Protein AF-A0A660E2Y8-F1 (afdb_monomer)

Solvent-accessible surface area (backbone atoms only — not comparable to full-atom values): 9525 Å² total; per-residue (Å²): 144,78,80,67,66,63,58,57,56,55,53,49,51,50,60,68,62,65,69,79,74,82,74,78,77,76,70,69,47,78,44,80,70,83,58,65,68,55,60,48,51,75,47,64,45,77,59,34,38,35,36,43,44,82,60,38,36,32,44,40,80,50,100,90,48,63,41,33,40,33,37,34,39,38,41,39,32,53,43,89,93,57,78,62,77,45,77,45,48,61,35,81,26,43,40,34,35,33,75,95,43,78,45,60,36,53,89,54,81,63,47,78,33,27,72,95,40,39,61,51,72,53,69,47,47,27,72,45,68,74,48,93,96,54,50,74,65,43,60,60,44,32,27,42,37,67,58,61,63,81,44,95,83,60,87,78,81,79,81,131

Radius of gyration: 24.81 Å; Cα contacts (8 Å, |Δi|>4): 275; chains: 1; bounding box: 43×51×90 Å

Organism: NCBI:txid1296538

pLDDT: mean 71.09, std 16.58, range [28.44, 89.88]

Foldseek 3Di:
DPPPPVVVVVVVCCVVVVPPPPPPVPDWDKDQFPQEDEPQAWDDQDQKIKHKDRKIWTWDADPVGIKIKIKIKMKMFGHPPDADWDWDFQQVFKWKDFQHDIWTWDGDGTDIAGPVRGMDIDMTITIQDADPPGDPVSSSNMYMYTHHDPHPPDPPPDDD

Nearest PDB structures (foldseek):
  8wv0-assembly1_B  TM=2.734E-01  e=8.773E+00  Burkholderia pseudomallei

Secondary structure (DSSP, 8-state):
--SSHHHHHHHHHHHHHHGGGS----PPEEE----B-S--SEEEETTEEEEEPPPEEEEEEETTEEEEEEEEEEEEEEPTT----EEE-GGGTEEEEETTEEEEPPP-PPEEE-SSS-EEEEEEEEEEEPPTT--HHHHHSEEEEE-PPPPTT-------

Sequence (160 aa):
MKKWLGLILIISVLIFGGVRLYTAKSRPVKITTNKVSGHYGQATSGLIQVILSKPQVEKTPLKTGTIYNMKIAYKARLAKNEHAKQSINLSKAIRVQTADKIQLADEMHPTMLSDKHRSATGVVTIPLTIQSGYTEADVLDFKVSLVTRPSRNVKTIVNY

Mean predicted aligned error: 13.94 Å

Structure (mmCIF, N/CA/C/O backbone):
data_AF-A0A660E2Y8-F1
#
_entry.id   AF-A0A660E2Y8-F1
#
loop_
_atom_site.group_PDB
_atom_site.id
_atom_site.type_symbol
_atom_site.label_atom_id
_atom_site.label_alt_id
_atom_site.label_comp_id
_atom_site.label_asym_id
_atom_site.label_entity_id
_atom_site.label_seq_id
_atom_site.pdbx_PDB_ins_code
_atom_site.Cartn_x
_atom_site.Cartn_y
_atom_site.Cartn_z
_atom_site.occupancy
_atom_site.B_iso_or_equiv
_atom_site.auth_seq_id
_atom_site.auth_comp_id
_atom_site.auth_asym_id
_atom_site.auth_atom_id
_atom_site.pdbx_PDB_model_num
ATOM 1 N N . MET A 1 1 ? -9.291 32.765 63.777 1.00 49.41 1 MET A N 1
ATOM 2 C CA . MET A 1 1 ? -9.170 32.629 62.306 1.00 49.41 1 MET A CA 1
ATOM 3 C C . MET A 1 1 ? -8.077 31.610 61.929 1.00 49.41 1 MET A C 1
ATOM 5 O O . MET A 1 1 ? -7.0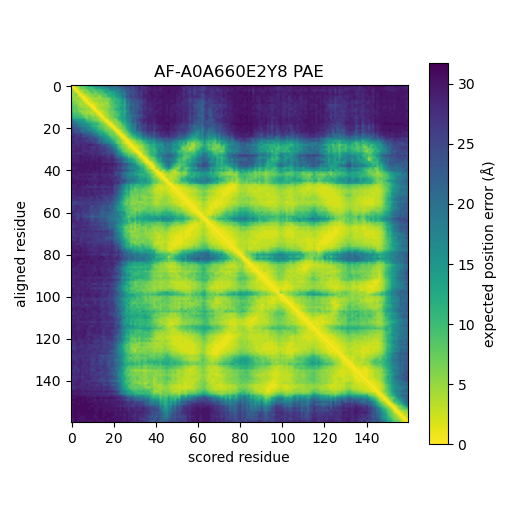36 31.995 61.428 1.00 49.41 1 MET A O 1
ATOM 9 N N . LYS A 1 2 ? -8.263 30.307 62.213 1.00 53.22 2 LYS A N 1
ATOM 10 C CA . LYS A 1 2 ? -7.249 29.249 61.944 1.00 53.22 2 LYS A CA 1
ATOM 11 C C . LYS A 1 2 ? -7.803 27.986 61.256 1.00 53.22 2 LYS A C 1
ATOM 13 O O . LYS A 1 2 ? -7.043 27.083 60.947 1.00 53.22 2 LYS A O 1
ATOM 18 N N . LYS A 1 3 ? -9.116 27.919 60.989 1.00 54.84 3 LYS A N 1
ATOM 19 C CA . LYS A 1 3 ? -9.786 26.715 60.454 1.00 54.84 3 LYS A CA 1
ATOM 20 C C . LYS A 1 3 ? -9.829 26.630 58.917 1.00 54.84 3 LYS A C 1
ATOM 22 O O . LYS A 1 3 ? -10.203 25.597 58.388 1.00 54.84 3 LYS A O 1
ATOM 27 N N . TRP A 1 4 ? -9.422 27.685 58.207 1.00 54.28 4 TRP A N 1
ATOM 28 C CA . TRP A 1 4 ? -9.544 27.773 56.743 1.00 54.28 4 TRP A CA 1
ATOM 29 C C . TRP A 1 4 ? -8.277 27.377 55.972 1.00 54.28 4 TRP A C 1
ATOM 31 O O . TRP A 1 4 ? -8.354 27.094 54.781 1.00 54.28 4 TRP A O 1
ATOM 41 N N . LEU A 1 5 ? -7.119 27.293 56.640 1.00 55.59 5 LEU A N 1
ATOM 42 C CA . LEU A 1 5 ? -5.851 26.975 55.972 1.00 55.59 5 LEU A CA 1
ATOM 43 C C . LEU A 1 5 ? -5.748 25.492 55.568 1.00 55.59 5 LEU A C 1
ATOM 45 O O . LEU A 1 5 ? -5.160 25.170 54.542 1.00 55.59 5 LEU A O 1
ATOM 49 N N . GLY A 1 6 ? -6.357 24.588 56.346 1.00 53.75 6 GLY A N 1
ATOM 50 C CA . GLY A 1 6 ? -6.336 23.149 56.061 1.00 53.75 6 GLY A CA 1
ATOM 51 C C . GLY A 1 6 ? -7.193 22.747 54.856 1.00 53.75 6 GLY A C 1
ATOM 52 O O . GLY A 1 6 ? -6.847 21.808 54.146 1.00 53.75 6 GLY A O 1
ATOM 53 N N . LEU A 1 7 ? -8.275 23.485 54.578 1.00 54.91 7 LEU A N 1
ATOM 54 C CA . LEU A 1 7 ? -9.196 23.162 53.484 1.00 54.91 7 LEU A CA 1
ATOM 55 C C . LEU A 1 7 ? -8.570 23.442 52.106 1.00 54.91 7 LEU A C 1
ATOM 57 O O . LEU A 1 7 ? -8.744 22.665 51.172 1.00 54.91 7 LEU A O 1
ATOM 61 N N . ILE A 1 8 ? -7.777 24.514 52.001 1.00 58.59 8 ILE A N 1
ATOM 62 C CA . ILE A 1 8 ? -7.067 24.887 50.767 1.00 58.59 8 ILE A CA 1
ATOM 63 C C . ILE A 1 8 ? -6.004 23.835 50.415 1.00 58.59 8 ILE A C 1
ATOM 65 O O . ILE A 1 8 ? -5.786 23.544 49.241 1.00 58.59 8 ILE A O 1
ATOM 69 N N . LEU A 1 9 ? -5.383 23.224 51.428 1.00 54.56 9 LEU A N 1
ATOM 70 C CA . LEU A 1 9 ? -4.314 22.243 51.248 1.00 54.56 9 LEU A CA 1
ATOM 71 C C . LEU A 1 9 ? -4.841 20.869 50.789 1.00 54.56 9 LEU A C 1
ATOM 73 O O . LEU A 1 9 ? -4.174 20.169 50.037 1.00 54.56 9 LEU A O 1
ATOM 77 N N . ILE A 1 10 ? -6.070 20.502 51.166 1.00 59.00 10 ILE A N 1
ATOM 78 C CA . ILE A 1 10 ? -6.715 19.262 50.695 1.00 59.00 10 ILE A CA 1
ATOM 79 C C . ILE A 1 10 ? -7.203 19.415 49.244 1.00 59.00 10 ILE A C 1
ATOM 81 O O . ILE A 1 10 ? -7.066 18.492 48.439 1.00 59.00 10 ILE A O 1
ATOM 85 N N . ILE A 1 11 ? -7.714 20.596 48.880 1.00 59.56 11 ILE A N 1
ATOM 86 C CA . ILE A 1 11 ? -8.165 20.888 47.511 1.00 59.56 11 ILE A CA 1
ATOM 87 C C . ILE A 1 11 ? -6.979 20.892 46.535 1.00 59.56 11 ILE A C 1
ATOM 89 O O . ILE A 1 11 ? -7.084 20.336 45.442 1.00 59.56 11 ILE A O 1
ATOM 93 N N . SER A 1 12 ? -5.823 21.437 46.923 1.00 56.75 12 SER A N 1
ATOM 94 C CA . SER A 1 12 ? -4.632 21.427 46.066 1.00 56.75 12 SER A CA 1
ATOM 95 C C . SER A 1 12 ? -4.053 20.021 45.863 1.00 56.75 12 SER A C 1
ATOM 97 O O . SER A 1 12 ? -3.645 19.702 44.747 1.00 56.75 12 SER A O 1
ATOM 99 N N . VAL A 1 13 ? -4.100 19.135 46.865 1.00 57.12 13 VAL A N 1
ATOM 100 C CA . VAL A 1 13 ? -3.671 17.731 46.698 1.00 57.12 13 VAL A CA 1
ATOM 101 C C . VAL A 1 13 ? -4.609 16.955 45.763 1.00 57.12 13 VAL A C 1
ATOM 103 O O . VAL A 1 13 ? -4.134 16.131 44.984 1.00 57.12 13 VAL A O 1
ATOM 106 N N . LEU A 1 14 ? -5.913 17.252 45.748 1.00 53.78 14 LEU A N 1
ATOM 107 C CA . LEU A 1 14 ? -6.853 16.642 44.795 1.00 53.78 14 LEU A CA 1
ATOM 108 C C . LEU A 1 14 ? -6.661 17.159 43.358 1.00 53.78 14 LEU A C 1
ATOM 110 O O . LEU A 1 14 ? -6.741 16.373 42.413 1.00 53.78 14 LEU A O 1
ATOM 114 N N . ILE A 1 15 ? -6.333 18.443 43.185 1.00 55.66 15 ILE A N 1
ATOM 115 C CA . ILE A 1 15 ? -6.036 19.029 41.866 1.00 55.66 15 ILE A CA 1
ATOM 116 C C . ILE A 1 15 ? -4.704 18.491 41.314 1.00 55.66 15 ILE A C 1
ATOM 118 O O . ILE A 1 15 ? -4.627 18.143 40.138 1.00 55.66 15 ILE A O 1
ATOM 122 N N . PHE A 1 16 ? -3.667 18.349 42.148 1.00 51.06 16 PHE A N 1
ATOM 123 C CA . PHE A 1 16 ? -2.381 17.784 41.716 1.00 51.06 16 PHE A CA 1
ATOM 124 C C . PHE A 1 16 ? -2.388 16.247 41.612 1.00 51.06 16 PHE A C 1
ATOM 126 O O . PHE A 1 16 ? -1.663 15.691 40.784 1.00 51.06 16 PHE A O 1
ATOM 133 N N . GLY A 1 17 ? -3.218 15.550 42.395 1.00 47.91 17 GLY A N 1
ATOM 134 C CA . GLY A 1 17 ? -3.365 14.091 42.352 1.00 47.91 17 GLY A CA 1
ATOM 135 C C . GLY A 1 17 ? -4.253 13.583 41.210 1.00 47.91 17 GLY A C 1
ATOM 136 O O . GLY A 1 17 ? -4.000 12.507 40.670 1.00 47.91 17 GLY A O 1
ATOM 137 N N . GLY A 1 18 ? -5.263 14.357 40.795 1.00 44.34 18 GLY A N 1
ATOM 138 C CA . GLY A 1 18 ? -6.252 13.939 39.791 1.00 44.34 18 GLY A CA 1
ATOM 139 C C . GLY A 1 18 ? -5.805 14.051 38.329 1.00 44.34 18 GLY A C 1
ATOM 140 O O . GLY A 1 18 ? -6.375 13.398 37.456 1.00 44.34 18 GLY A O 1
ATOM 141 N N . VAL A 1 19 ? -4.768 14.837 38.023 1.00 47.28 19 VAL A N 1
ATOM 142 C CA . VAL A 1 19 ? -4.392 15.135 36.623 1.00 47.28 19 VAL A CA 1
ATOM 143 C C . VAL A 1 19 ? -3.489 14.057 36.000 1.00 47.28 19 VAL A C 1
ATOM 145 O O . VAL A 1 19 ? -3.243 14.055 34.793 1.00 47.28 19 VAL A O 1
ATOM 148 N N . ARG A 1 20 ? -3.029 13.065 36.774 1.00 42.72 20 ARG A N 1
ATOM 149 C CA . ARG A 1 20 ? -2.024 12.092 36.308 1.00 42.72 20 ARG A CA 1
ATOM 150 C C . ARG A 1 20 ? -2.565 10.775 35.735 1.00 42.72 20 ARG A C 1
ATOM 152 O O . ARG A 1 20 ? -1.810 9.811 35.671 1.00 42.72 20 ARG A O 1
ATOM 159 N N . LEU A 1 21 ? -3.825 10.718 35.290 1.00 45.47 21 LEU A N 1
ATOM 160 C CA . LEU A 1 21 ? -4.435 9.471 34.786 1.00 45.47 21 LEU A CA 1
ATOM 161 C C . LEU A 1 21 ? -4.903 9.465 33.320 1.00 45.47 21 LEU A C 1
ATOM 163 O O . LEU A 1 21 ? -5.280 8.408 32.829 1.00 45.47 21 LEU A O 1
ATOM 167 N N . TYR A 1 22 ? -4.810 10.566 32.564 1.00 43.12 22 TYR A N 1
ATOM 168 C CA . TYR A 1 22 ? -5.399 10.621 31.208 1.00 43.12 22 TYR A CA 1
ATOM 169 C C . TYR A 1 22 ? -4.421 10.832 30.053 1.00 43.12 22 TYR A C 1
ATOM 171 O O . TYR A 1 22 ? -4.785 11.342 28.996 1.00 43.12 22 TYR A O 1
ATOM 179 N N . THR A 1 23 ? -3.184 10.365 30.196 1.00 41.88 23 THR A N 1
ATOM 180 C CA . THR A 1 23 ? -2.346 10.095 29.020 1.00 41.88 23 THR A CA 1
ATOM 181 C C . THR A 1 23 ? -1.851 8.661 29.064 1.00 41.88 23 THR A C 1
ATOM 183 O O . THR A 1 23 ? -0.656 8.379 29.113 1.00 41.88 23 THR A O 1
ATOM 186 N N . ALA A 1 24 ? -2.796 7.718 29.014 1.00 46.19 24 ALA A N 1
ATOM 187 C CA . ALA A 1 24 ? -2.489 6.406 28.472 1.00 46.19 24 ALA A CA 1
ATOM 188 C C . ALA A 1 24 ? -1.985 6.632 27.038 1.00 46.19 24 ALA A C 1
ATOM 190 O O . ALA A 1 24 ? -2.764 6.783 26.100 1.00 46.19 24 ALA A O 1
ATOM 191 N N . LYS A 1 25 ? -0.658 6.747 26.896 1.00 42.41 25 LYS A N 1
ATOM 192 C CA . LYS A 1 25 ? 0.077 6.650 25.637 1.00 42.41 25 LYS A CA 1
ATOM 193 C C . LYS A 1 25 ? -0.195 5.241 25.121 1.00 42.41 25 LYS A C 1
ATOM 195 O O . LYS A 1 25 ? 0.566 4.310 25.378 1.00 42.41 25 LYS A O 1
ATOM 200 N N . SER A 1 26 ? -1.339 5.069 24.480 1.00 49.81 26 SER A N 1
ATOM 201 C CA . SER A 1 26 ? -1.700 3.859 23.774 1.00 49.81 26 SER A CA 1
ATOM 202 C C . SER A 1 26 ? -0.636 3.635 22.709 1.00 49.81 26 SER A C 1
ATOM 204 O O . SER A 1 26 ? -0.522 4.369 21.728 1.00 49.81 26 SER A O 1
ATOM 206 N N . ARG A 1 27 ? 0.235 2.660 22.963 1.00 59.16 27 ARG A N 1
ATOM 207 C CA . ARG A 1 27 ? 1.265 2.286 22.003 1.00 59.16 27 ARG A CA 1
ATOM 208 C C . ARG A 1 27 ? 0.556 1.646 20.807 1.00 59.16 27 ARG A C 1
ATOM 210 O O . ARG A 1 27 ? -0.315 0.804 21.028 1.00 59.16 27 ARG A O 1
ATOM 217 N N . PRO A 1 28 ? 0.889 2.036 19.567 1.00 57.56 28 PRO A N 1
ATOM 218 C CA . PRO A 1 28 ? 0.326 1.390 18.391 1.00 57.56 28 PRO A CA 1
ATOM 219 C C . PRO A 1 28 ? 0.666 -0.103 18.433 1.00 57.56 28 PRO A C 1
ATOM 221 O O . PRO A 1 28 ? 1.825 -0.479 18.621 1.00 57.56 28 PRO A O 1
ATOM 224 N N . VAL A 1 29 ? -0.352 -0.953 18.300 1.00 64.69 29 VAL A N 1
ATOM 225 C CA . VAL A 1 29 ? -0.172 -2.409 18.272 1.00 64.69 29 VAL A CA 1
ATOM 226 C C . VAL A 1 29 ? -0.011 -2.833 16.822 1.00 64.69 29 VAL A C 1
ATOM 228 O O . VAL A 1 29 ? -0.875 -2.563 15.985 1.00 64.69 29 VAL A O 1
ATOM 231 N N . LYS A 1 30 ? 1.109 -3.491 16.522 1.00 63.72 30 LYS A N 1
ATOM 232 C CA . LYS A 1 30 ? 1.403 -4.012 15.190 1.00 63.72 30 LYS A CA 1
ATOM 233 C C . LYS A 1 30 ? 0.751 -5.380 15.022 1.00 63.72 30 LYS A C 1
ATOM 235 O O . LYS A 1 30 ? 1.105 -6.327 15.720 1.00 63.72 30 LYS A O 1
ATOM 240 N N . ILE A 1 31 ? -0.178 -5.480 14.082 1.00 62.91 31 ILE A N 1
ATOM 241 C CA . ILE A 1 31 ? -0.883 -6.710 13.734 1.00 62.91 31 ILE A CA 1
ATOM 242 C C . ILE A 1 31 ? -0.361 -7.169 12.370 1.00 62.91 31 ILE A C 1
ATOM 244 O O . ILE A 1 31 ? -0.427 -6.448 11.373 1.00 62.91 31 ILE A O 1
ATOM 248 N N . THR A 1 32 ? 0.184 -8.384 12.318 1.00 61.78 32 THR A N 1
ATOM 249 C CA . THR A 1 32 ? 0.566 -9.021 11.050 1.00 61.78 32 THR A CA 1
ATOM 250 C C . THR A 1 32 ? -0.586 -9.913 10.613 1.00 61.78 32 THR A C 1
ATOM 252 O O . THR A 1 32 ? -0.824 -10.950 11.226 1.00 61.78 32 THR A O 1
ATOM 255 N N . THR A 1 33 ? -1.329 -9.512 9.583 1.00 59.38 33 THR A N 1
ATOM 256 C CA . THR A 1 33 ? -2.455 -10.303 9.079 1.00 59.38 33 THR A CA 1
ATOM 257 C C . THR A 1 33 ? -1.963 -11.366 8.090 1.00 59.38 33 THR A C 1
ATOM 259 O O . THR A 1 33 ? -1.066 -11.133 7.274 1.00 59.38 33 THR A O 1
ATOM 262 N N . ASN A 1 34 ? -2.522 -12.575 8.193 1.00 54.06 34 ASN A N 1
ATOM 263 C CA . ASN A 1 34 ? -2.217 -13.702 7.300 1.00 54.06 34 ASN A CA 1
ATOM 264 C C . ASN A 1 34 ? -3.314 -13.946 6.248 1.00 54.06 34 ASN A C 1
ATOM 266 O O . ASN A 1 34 ? -3.089 -14.704 5.311 1.00 54.06 34 ASN A O 1
ATOM 270 N N . LYS A 1 35 ? -4.469 -13.276 6.364 1.00 52.84 35 LYS A N 1
ATOM 271 C CA . LYS A 1 35 ? -5.574 -13.317 5.396 1.00 52.84 35 LYS A CA 1
ATOM 272 C C . LYS A 1 35 ? -5.386 -12.252 4.314 1.00 52.84 35 LYS A C 1
ATOM 274 O O . LYS A 1 35 ? -6.106 -11.267 4.267 1.00 52.84 35 LYS A O 1
ATOM 279 N N . VAL A 1 36 ? -4.365 -12.414 3.477 1.00 56.25 36 VAL A N 1
ATOM 280 C CA . VAL A 1 36 ? -4.194 -11.575 2.283 1.00 56.25 36 VAL A CA 1
ATOM 281 C C . VAL A 1 36 ? -4.465 -12.457 1.077 1.00 56.25 36 VAL A C 1
ATOM 283 O O . VAL A 1 36 ? -3.615 -13.255 0.692 1.00 56.25 36 VAL A O 1
ATOM 286 N N . SER A 1 37 ? -5.648 -12.335 0.479 1.00 47.25 37 SER A N 1
ATOM 287 C CA . SER A 1 37 ? -5.932 -12.960 -0.816 1.00 47.25 37 SER A CA 1
ATOM 288 C C . SER A 1 37 ? -5.860 -11.882 -1.896 1.00 47.25 37 SER A C 1
ATOM 290 O O . SER A 1 37 ? -6.773 -11.088 -2.074 1.00 47.25 37 SER A O 1
ATOM 292 N N . GLY A 1 38 ? -4.730 -11.764 -2.588 1.00 47.44 38 GLY A N 1
ATOM 293 C CA . GLY A 1 38 ? -4.569 -10.716 -3.597 1.00 47.44 38 GLY A CA 1
ATOM 294 C C . GLY A 1 38 ? -3.160 -10.622 -4.156 1.00 47.44 38 GLY A C 1
ATOM 295 O O . GLY A 1 38 ? -2.202 -11.104 -3.558 1.00 47.44 38 GLY A O 1
ATOM 296 N N . HIS A 1 39 ? -3.037 -9.992 -5.319 1.00 52.41 39 HIS A N 1
ATOM 297 C CA . HIS A 1 39 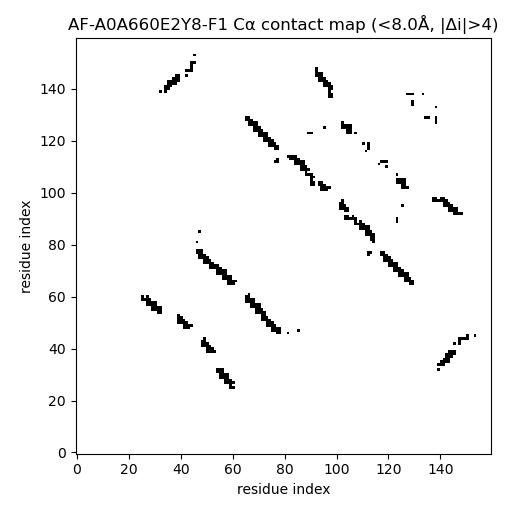? -1.773 -9.776 -6.010 1.00 52.41 39 HIS A CA 1
ATOM 298 C C . HIS A 1 39 ? -0.949 -8.688 -5.296 1.00 52.41 39 HIS A C 1
ATOM 300 O O . HIS A 1 39 ? -0.865 -7.554 -5.761 1.00 52.41 39 HIS A O 1
ATOM 306 N N . TYR A 1 40 ? -0.286 -9.033 -4.190 1.00 60.00 40 TYR A N 1
ATOM 307 C CA . TYR A 1 40 ? 0.817 -8.238 -3.618 1.00 60.00 40 TYR A CA 1
ATOM 308 C C . TYR A 1 40 ? 2.159 -8.545 -4.308 1.00 60.00 40 TYR A C 1
ATOM 310 O O . TYR A 1 40 ? 3.231 -8.331 -3.753 1.00 60.00 40 TYR A O 1
ATOM 318 N N . GLY A 1 41 ? 2.091 -9.082 -5.525 1.00 58.41 41 GLY A N 1
ATOM 319 C CA . GLY A 1 41 ? 3.237 -9.502 -6.307 1.00 58.41 41 GLY A CA 1
ATOM 320 C C . GLY A 1 41 ? 3.860 -8.365 -7.106 1.00 58.41 41 GLY A C 1
ATOM 321 O O . GLY A 1 41 ? 3.808 -7.183 -6.762 1.00 58.41 41 GLY A O 1
ATOM 322 N N . GLN A 1 42 ? 4.480 -8.757 -8.205 1.00 61.88 42 GLN A N 1
ATOM 323 C CA . GLN A 1 42 ? 5.084 -7.846 -9.150 1.00 61.88 42 GLN A CA 1
ATOM 324 C C . GLN A 1 42 ? 4.056 -7.430 -10.205 1.00 61.88 42 GLN A C 1
ATOM 326 O O . GLN A 1 42 ? 3.435 -8.292 -10.819 1.00 61.88 42 GLN A O 1
ATOM 331 N N . ALA A 1 43 ? 3.920 -6.134 -10.467 1.00 69.06 43 ALA A N 1
ATOM 332 C CA . ALA A 1 43 ? 3.194 -5.640 -11.633 1.00 69.06 43 ALA A CA 1
ATOM 333 C C . ALA A 1 43 ? 4.094 -4.750 -12.483 1.00 69.06 43 ALA A C 1
ATOM 335 O O . ALA A 1 43 ? 4.954 -4.036 -11.962 1.00 69.06 43 ALA A O 1
ATOM 336 N N . THR A 1 44 ? 3.871 -4.767 -13.792 1.00 64.56 44 THR A N 1
ATOM 337 C CA . THR A 1 44 ? 4.597 -3.916 -14.733 1.00 64.56 44 THR A CA 1
ATOM 338 C C . THR A 1 44 ? 3.619 -2.944 -15.378 1.00 64.56 44 THR A C 1
ATOM 340 O O . THR A 1 44 ? 2.623 -3.355 -15.964 1.00 64.56 44 THR A O 1
ATOM 343 N N . SER A 1 45 ? 3.894 -1.647 -15.272 1.00 66.38 45 SER A N 1
ATOM 344 C CA . SER A 1 45 ? 3.141 -0.592 -15.954 1.00 66.38 45 SER A CA 1
ATOM 345 C C . SER A 1 45 ? 4.041 0.042 -17.008 1.00 66.38 45 SER A C 1
ATOM 347 O O . SER A 1 45 ? 4.815 0.952 -16.705 1.00 66.38 45 SER A O 1
ATOM 349 N N . GLY A 1 46 ? 3.962 -0.460 -18.243 1.00 71.50 46 GLY A N 1
ATOM 350 C CA . GLY A 1 46 ? 4.861 -0.059 -19.325 1.00 71.50 46 GLY A CA 1
ATOM 351 C C . GLY A 1 46 ? 6.310 -0.413 -18.992 1.00 71.50 46 GLY A C 1
ATOM 352 O O . GLY A 1 46 ? 6.673 -1.582 -18.985 1.00 71.50 46 GLY A O 1
ATOM 353 N N . LEU A 1 47 ? 7.114 0.604 -18.680 1.00 75.69 47 LEU A N 1
ATOM 354 C CA . LEU A 1 47 ? 8.556 0.491 -18.435 1.00 75.69 47 LEU A CA 1
ATOM 355 C C . LEU A 1 47 ? 8.923 0.331 -16.954 1.00 75.69 47 LEU A C 1
ATOM 357 O O . LEU A 1 47 ? 10.103 0.256 -16.620 1.00 75.69 47 LEU A O 1
ATOM 361 N N . ILE A 1 48 ? 7.942 0.339 -16.047 1.00 79.50 48 ILE A N 1
ATOM 362 C CA . ILE A 1 48 ? 8.185 0.315 -14.600 1.00 79.50 48 ILE A CA 1
ATOM 363 C C . ILE A 1 48 ? 7.665 -0.987 -14.002 1.00 79.50 48 ILE A C 1
ATO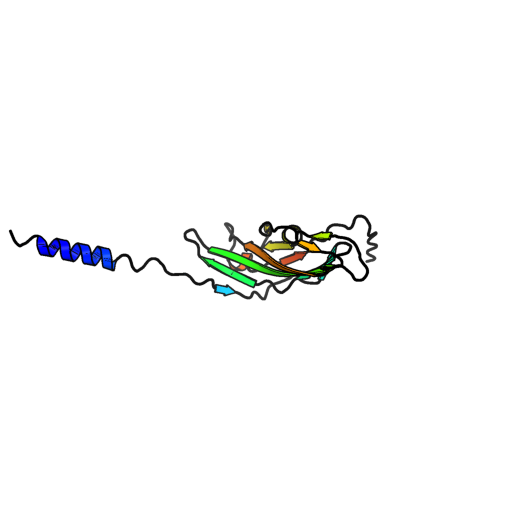M 365 O O . ILE A 1 48 ? 6.475 -1.281 -14.086 1.00 79.50 48 ILE A O 1
ATOM 369 N N . GLN A 1 49 ? 8.552 -1.719 -13.337 1.00 82.81 49 GLN A N 1
ATOM 370 C CA . GLN A 1 49 ? 8.252 -2.865 -12.490 1.00 82.81 49 GLN A CA 1
ATOM 371 C C . GLN A 1 49 ? 8.034 -2.389 -11.051 1.00 82.81 49 GLN A C 1
ATOM 373 O O . GLN A 1 49 ? 8.886 -1.711 -10.478 1.00 82.81 49 GLN A O 1
ATOM 378 N N . VAL A 1 50 ? 6.923 -2.775 -10.441 1.00 84.06 50 VAL A N 1
ATOM 379 C CA . VAL A 1 50 ? 6.585 -2.480 -9.046 1.00 84.06 50 VAL A CA 1
ATOM 380 C C . VAL A 1 50 ? 6.440 -3.794 -8.303 1.00 84.06 50 VAL A C 1
ATOM 382 O O . VAL A 1 50 ? 5.723 -4.678 -8.756 1.00 84.06 50 VAL A O 1
ATOM 385 N N . ILE A 1 51 ? 7.114 -3.915 -7.166 1.00 83.88 51 ILE A N 1
ATOM 386 C CA . ILE A 1 51 ? 7.019 -5.060 -6.261 1.00 83.88 51 ILE A CA 1
ATOM 387 C C . ILE A 1 51 ? 6.484 -4.542 -4.931 1.00 83.88 51 ILE A C 1
ATOM 389 O O . ILE A 1 51 ? 7.063 -3.605 -4.369 1.00 83.88 51 ILE A O 1
ATOM 393 N N . LEU A 1 52 ? 5.403 -5.141 -4.434 1.00 84.06 52 LEU A N 1
ATOM 394 C CA . LEU A 1 52 ? 4.887 -4.863 -3.096 1.00 84.06 52 LEU A CA 1
ATOM 395 C C . LEU A 1 52 ? 5.418 -5.885 -2.093 1.00 84.06 52 LEU A C 1
ATOM 397 O O . LEU A 1 52 ? 5.592 -7.064 -2.392 1.00 84.06 52 LEU A O 1
ATOM 401 N N . SER A 1 53 ? 5.678 -5.416 -0.881 1.00 84.19 53 SER A N 1
ATOM 402 C CA . SER A 1 53 ? 5.950 -6.274 0.267 1.00 84.19 53 SER A CA 1
ATOM 403 C C . SER A 1 53 ? 4.645 -6.657 0.962 1.00 84.19 53 SER A C 1
ATOM 405 O O . SER A 1 53 ? 3.608 -6.018 0.770 1.00 84.19 53 SER A O 1
ATOM 407 N N . LYS A 1 54 ? 4.710 -7.669 1.837 1.00 83.88 54 LYS A N 1
ATOM 408 C CA . LYS A 1 54 ? 3.575 -8.058 2.684 1.00 83.88 54 LYS A CA 1
ATOM 409 C C . LYS A 1 54 ? 3.052 -6.837 3.474 1.00 83.88 54 LYS A C 1
ATOM 411 O O . LYS A 1 54 ? 3.854 -6.200 4.167 1.00 83.88 54 LYS A O 1
ATOM 416 N N . PRO A 1 55 ? 1.745 -6.524 3.398 1.00 86.06 55 PRO A N 1
ATOM 417 C CA . PRO A 1 55 ? 1.134 -5.448 4.172 1.00 86.06 55 PRO A CA 1
ATOM 418 C C . PRO A 1 55 ? 1.294 -5.648 5.681 1.00 86.06 55 PRO A C 1
ATOM 420 O O . PRO A 1 55 ? 1.280 -6.774 6.181 1.00 86.06 55 PRO A O 1
ATOM 423 N N . GLN A 1 56 ? 1.416 -4.546 6.412 1.00 87.69 56 GLN A N 1
ATOM 424 C CA . GLN A 1 56 ? 1.451 -4.518 7.874 1.00 87.69 56 GLN A CA 1
ATOM 425 C C . GLN A 1 56 ? 0.336 -3.606 8.365 1.00 87.69 56 GLN A C 1
ATOM 427 O O . GLN A 1 56 ? 0.198 -2.507 7.843 1.00 87.69 56 GLN A O 1
ATOM 432 N N . VAL A 1 57 ? -0.447 -4.024 9.356 1.00 87.44 57 VAL A N 1
ATOM 433 C CA . VAL A 1 57 ? -1.532 -3.194 9.892 1.00 87.44 57 VAL A CA 1
ATOM 434 C C . VAL A 1 57 ? -1.173 -2.752 11.302 1.00 87.44 57 VAL A C 1
ATOM 436 O O . VAL A 1 57 ? -0.803 -3.562 12.148 1.00 87.44 57 VAL A O 1
ATOM 439 N N . GLU A 1 58 ? -1.271 -1.456 11.565 1.00 88.56 58 GLU A N 1
ATOM 440 C CA . GLU A 1 58 ? -1.098 -0.890 12.900 1.00 88.56 58 GLU A CA 1
ATOM 441 C C . GLU A 1 58 ? -2.437 -0.373 13.414 1.00 88.56 58 GLU A C 1
ATOM 443 O O . GLU A 1 58 ? -3.085 0.454 12.774 1.00 88.56 58 GLU A O 1
ATOM 448 N N . LYS A 1 59 ? -2.846 -0.855 14.589 1.00 87.00 59 LYS A N 1
ATOM 449 C CA . LYS A 1 59 ? -4.045 -0.376 15.277 1.00 87.00 59 LYS A CA 1
ATOM 450 C C . LYS A 1 59 ? -3.680 0.868 16.081 1.00 87.00 59 LYS A C 1
ATOM 452 O O . LYS A 1 59 ? -2.833 0.802 16.978 1.00 87.00 59 LYS A O 1
ATOM 457 N N . THR A 1 60 ? -4.310 1.996 15.770 1.00 82.00 60 THR A N 1
ATOM 458 C CA . THR A 1 60 ? -4.140 3.261 16.492 1.00 82.00 60 THR A CA 1
ATOM 459 C C . THR A 1 60 ? -5.473 3.658 17.130 1.00 82.00 60 THR A C 1
ATOM 461 O O . THR A 1 60 ? -6.414 4.014 16.419 1.00 82.00 60 THR A O 1
ATOM 464 N N . PRO A 1 61 ? -5.601 3.593 18.463 1.00 79.00 61 PRO A N 1
ATOM 465 C CA . PRO A 1 61 ? -6.800 4.075 19.133 1.00 79.00 61 PRO A CA 1
ATOM 466 C C . PRO A 1 61 ? -6.847 5.608 19.099 1.00 79.00 61 PRO A C 1
ATOM 468 O O . PRO A 1 61 ? -5.841 6.289 19.306 1.00 79.00 61 PRO A O 1
ATOM 471 N N . LEU A 1 62 ? -8.035 6.139 18.846 1.00 76.62 62 LEU A N 1
ATOM 472 C CA . LEU A 1 62 ? -8.371 7.557 18.803 1.00 76.62 62 LEU A CA 1
ATOM 473 C C . LEU A 1 62 ? -9.395 7.861 19.904 1.00 76.62 62 LEU A C 1
ATOM 475 O O . LEU A 1 62 ? -10.090 6.973 20.388 1.00 76.62 62 LEU A O 1
ATOM 479 N N . LYS A 1 63 ? -9.553 9.137 20.272 1.00 73.38 63 LYS A N 1
ATOM 480 C CA . LYS A 1 63 ? -10.606 9.544 21.224 1.00 73.38 63 LYS A CA 1
ATOM 481 C C . LYS A 1 63 ? -12.018 9.194 20.730 1.00 73.38 63 LYS A C 1
ATOM 483 O O . LYS A 1 63 ? -12.912 8.995 21.538 1.00 73.38 63 LYS A O 1
ATOM 488 N N . THR A 1 64 ? -12.202 9.129 19.413 1.00 74.12 64 THR A N 1
ATOM 489 C CA . THR A 1 64 ? -13.481 8.887 18.734 1.00 74.12 64 THR A CA 1
ATOM 490 C C . THR A 1 64 ? -13.657 7.448 18.241 1.00 74.12 64 THR A C 1
ATOM 492 O O . THR A 1 64 ? -14.659 7.156 17.597 1.00 74.12 64 THR A O 1
ATOM 495 N N . GLY A 1 65 ? -12.704 6.544 18.501 1.00 77.50 65 GLY A N 1
ATOM 496 C CA . GLY A 1 65 ? -12.769 5.167 18.006 1.00 77.50 65 GLY A CA 1
ATOM 497 C C . GLY A 1 65 ? -11.394 4.555 17.767 1.00 77.50 65 GLY A C 1
ATOM 498 O O . GLY A 1 65 ? -10.443 4.828 18.488 1.00 77.50 65 GLY A O 1
ATOM 499 N N . THR A 1 66 ? -11.263 3.702 16.755 1.00 81.25 66 THR A N 1
ATOM 500 C CA . THR A 1 66 ? -9.975 3.108 16.371 1.00 81.25 66 THR A CA 1
ATOM 501 C C . THR A 1 66 ? -9.781 3.206 14.867 1.00 81.25 66 THR A C 1
ATOM 503 O O . THR A 1 66 ? -10.709 2.927 14.110 1.00 81.25 66 THR A O 1
ATOM 506 N N . ILE A 1 67 ? -8.574 3.579 14.442 1.00 82.69 67 ILE A N 1
ATOM 507 C CA . ILE A 1 67 ? -8.158 3.542 13.040 1.00 82.69 67 ILE A CA 1
ATOM 508 C C . ILE A 1 67 ? -7.111 2.447 12.841 1.00 82.69 67 ILE A C 1
ATOM 510 O O . ILE A 1 67 ? -6.250 2.228 13.699 1.00 82.69 67 ILE A O 1
ATOM 514 N N . TYR A 1 68 ? -7.185 1.754 11.711 1.00 87.19 68 TYR A N 1
ATOM 515 C CA . TYR A 1 68 ? -6.221 0.731 11.325 1.00 87.19 68 TYR A CA 1
ATOM 516 C C . TYR A 1 68 ? -5.406 1.271 10.166 1.00 87.19 68 TYR A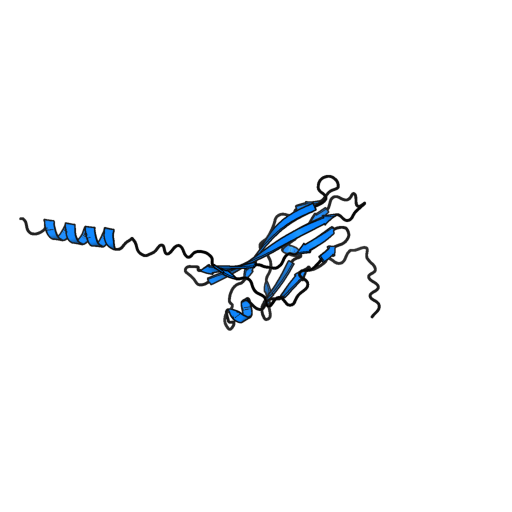 C 1
ATOM 518 O O . TYR A 1 68 ? -5.910 1.436 9.064 1.00 87.19 68 TYR A O 1
ATOM 526 N N . ASN A 1 69 ? -4.137 1.561 10.402 1.00 88.62 69 ASN A N 1
ATOM 527 C CA . ASN A 1 69 ? -3.255 2.076 9.369 1.00 88.62 69 ASN A CA 1
ATOM 528 C C . ASN A 1 69 ? -2.535 0.905 8.710 1.00 88.62 69 ASN A C 1
ATOM 530 O O . ASN A 1 69 ? -1.651 0.291 9.314 1.00 88.62 69 ASN A O 1
ATOM 534 N N . MET A 1 70 ? -2.914 0.582 7.476 1.00 88.50 70 MET A N 1
ATOM 535 C CA . MET A 1 70 ? -2.199 -0.409 6.684 1.00 88.50 70 MET A CA 1
ATOM 536 C C . MET A 1 70 ? -1.005 0.245 5.999 1.00 88.50 70 MET A C 1
ATOM 538 O O . MET A 1 70 ? -1.151 1.199 5.245 1.00 88.50 70 MET A O 1
ATOM 542 N N . LYS A 1 71 ? 0.183 -0.300 6.235 1.00 89.62 71 LYS A N 1
ATOM 543 C CA . LYS A 1 71 ? 1.440 0.089 5.607 1.00 89.62 71 LYS A CA 1
ATOM 544 C C . LYS A 1 71 ? 1.863 -0.971 4.603 1.00 89.62 71 LYS A C 1
ATOM 546 O O . LYS A 1 71 ? 2.011 -2.144 4.952 1.00 89.62 71 LYS A O 1
ATOM 551 N N . ILE A 1 72 ? 2.105 -0.552 3.368 1.00 88.00 72 ILE A N 1
ATOM 552 C CA . ILE A 1 72 ? 2.568 -1.420 2.285 1.00 88.00 72 ILE A CA 1
ATOM 553 C C . ILE A 1 72 ? 3.877 -0.847 1.754 1.00 88.00 72 ILE A C 1
ATOM 555 O O . ILE A 1 72 ? 3.900 0.190 1.090 1.00 88.00 72 ILE A O 1
ATOM 559 N N . ALA A 1 73 ? 4.985 -1.514 2.073 1.00 88.75 73 ALA A N 1
ATOM 560 C CA . ALA A 1 73 ? 6.278 -1.159 1.505 1.00 88.75 73 ALA A CA 1
ATOM 561 C C . ALA A 1 73 ? 6.347 -1.585 0.034 1.00 88.75 73 ALA A C 1
ATOM 563 O O . ALA A 1 73 ? 5.797 -2.620 -0.346 1.00 88.75 73 ALA A O 1
ATOM 564 N N . TYR A 1 74 ? 7.047 -0.805 -0.784 1.00 87.00 74 TYR A N 1
ATOM 565 C CA . TYR A 1 74 ? 7.213 -1.085 -2.204 1.00 87.00 74 TYR A CA 1
ATOM 566 C C . TYR A 1 74 ? 8.653 -0.896 -2.671 1.00 87.00 74 TYR A C 1
ATOM 568 O O . TYR A 1 74 ? 9.434 -0.130 -2.098 1.00 87.00 74 TYR A O 1
ATOM 576 N N . LYS A 1 75 ? 8.962 -1.537 -3.800 1.00 87.31 75 LYS A N 1
ATOM 577 C CA . LYS A 1 75 ? 10.123 -1.234 -4.634 1.00 87.31 75 LYS A CA 1
ATOM 578 C C . LYS A 1 75 ? 9.680 -1.062 -6.083 1.00 87.31 75 LYS A C 1
ATOM 580 O O . LYS A 1 75 ? 9.184 -2.004 -6.692 1.00 87.31 75 LYS A O 1
ATOM 585 N N . ALA A 1 76 ? 9.890 0.126 -6.635 1.00 87.25 76 ALA A N 1
ATOM 586 C CA . ALA A 1 76 ? 9.686 0.424 -8.047 1.00 87.25 76 ALA A CA 1
ATOM 587 C C . ALA A 1 76 ? 11.033 0.429 -8.775 1.00 87.25 76 ALA A C 1
ATOM 589 O O . ALA A 1 76 ? 12.038 0.884 -8.220 1.00 87.25 76 ALA A O 1
ATOM 590 N N . ARG A 1 77 ? 11.071 -0.093 -10.000 1.00 86.56 77 ARG A N 1
ATOM 591 C CA . ARG A 1 77 ? 12.269 -0.159 -10.839 1.00 86.56 77 ARG A CA 1
ATOM 592 C C . ARG A 1 77 ? 11.929 0.122 -12.293 1.00 86.56 77 ARG A C 1
ATOM 594 O O . ARG A 1 77 ? 10.934 -0.380 -12.798 1.00 86.56 77 ARG A O 1
ATOM 601 N N . LEU A 1 78 ? 12.785 0.874 -12.968 1.00 85.81 78 LEU A N 1
ATOM 602 C CA . LEU A 1 78 ? 12.753 1.030 -14.415 1.00 85.81 78 LEU A CA 1
ATOM 603 C C . LEU A 1 78 ? 13.316 -0.243 -15.076 1.00 85.81 78 LEU A C 1
ATOM 605 O O . LEU A 1 78 ? 14.368 -0.737 -14.653 1.00 85.81 78 LEU A O 1
ATOM 609 N N . ALA A 1 79 ? 12.629 -0.771 -16.092 1.00 79.31 79 ALA A N 1
ATOM 610 C CA . ALA A 1 79 ? 13.058 -1.940 -16.856 1.00 79.31 79 ALA A CA 1
ATOM 611 C C . ALA A 1 79 ? 14.455 -1.714 -17.451 1.00 79.31 79 ALA A C 1
ATOM 613 O O . ALA A 1 79 ? 14.863 -0.580 -17.706 1.00 79.31 79 ALA A O 1
ATOM 614 N N . LYS A 1 80 ? 15.239 -2.784 -17.604 1.00 69.81 80 LYS A N 1
ATOM 615 C CA . LYS A 1 80 ? 16.615 -2.694 -18.117 1.00 69.81 80 LYS A CA 1
ATOM 616 C C . LYS A 1 80 ? 16.576 -2.164 -19.561 1.00 69.81 80 LYS A C 1
ATOM 618 O O . LYS A 1 80 ? 15.726 -2.600 -20.323 1.00 69.81 80 LYS A O 1
ATOM 623 N N . ASN A 1 81 ? 17.489 -1.255 -19.910 1.00 69.56 81 ASN A N 1
ATOM 624 C CA . ASN A 1 81 ? 17.606 -0.597 -21.229 1.00 69.56 81 ASN A CA 1
ATOM 625 C C . ASN A 1 81 ? 16.561 0.484 -21.546 1.00 69.56 81 ASN A C 1
ATOM 627 O O . ASN A 1 81 ? 16.551 1.026 -22.644 1.00 69.56 81 ASN A O 1
ATOM 631 N N . GLU A 1 82 ? 15.722 0.846 -20.582 1.00 69.69 82 GLU A N 1
ATOM 632 C CA . GLU A 1 82 ? 14.840 1.999 -20.729 1.00 69.69 82 GLU A CA 1
ATOM 633 C C . GLU A 1 82 ? 15.542 3.267 -20.262 1.00 69.69 82 GLU A C 1
ATOM 635 O O . GLU A 1 82 ? 16.046 3.295 -19.136 1.00 69.69 82 GLU A O 1
ATOM 640 N N . HIS A 1 83 ? 15.535 4.290 -21.120 1.00 71.56 83 HIS A N 1
ATOM 641 C CA . HIS A 1 83 ? 16.185 5.593 -20.917 1.00 71.56 83 HIS A CA 1
ATOM 642 C C . HIS A 1 83 ? 15.198 6.715 -20.549 1.00 71.56 83 HIS A C 1
ATOM 644 O O . HIS A 1 83 ? 15.553 7.889 -20.416 1.00 71.56 83 HIS A O 1
ATOM 650 N N . ALA A 1 84 ? 13.921 6.366 -20.386 1.00 73.62 84 ALA A N 1
ATOM 651 C CA . ALA A 1 84 ? 12.860 7.328 -20.144 1.00 73.62 84 ALA A CA 1
ATOM 652 C C . ALA A 1 84 ? 12.816 7.790 -18.679 1.00 73.62 84 ALA A C 1
ATOM 654 O O . ALA A 1 84 ? 12.875 6.989 -17.743 1.00 73.62 84 ALA A O 1
ATOM 655 N N . LYS A 1 85 ? 12.615 9.096 -18.477 1.00 82.50 85 LYS A N 1
ATOM 656 C CA . LYS A 1 85 ? 12.202 9.641 -17.179 1.00 82.50 85 LYS A CA 1
ATOM 657 C C . LYS A 1 85 ? 10.730 9.321 -16.959 1.00 82.50 85 LYS A C 1
ATOM 659 O O . LYS A 1 85 ? 9.889 9.707 -17.767 1.00 82.50 85 LYS A O 1
ATOM 664 N N . GLN A 1 86 ? 10.422 8.625 -15.873 1.00 82.31 86 GLN A N 1
ATOM 665 C CA . GLN A 1 86 ? 9.065 8.198 -15.554 1.00 82.31 86 GLN A CA 1
ATOM 666 C C . GLN A 1 86 ? 8.683 8.666 -14.154 1.00 82.31 86 GLN A C 1
ATOM 668 O O . GLN A 1 86 ? 9.351 8.344 -13.173 1.00 82.31 86 GLN A O 1
ATOM 673 N N . SER A 1 87 ? 7.587 9.417 -14.067 1.00 83.19 87 SER A N 1
ATOM 674 C CA . SER A 1 87 ? 6.992 9.823 -12.796 1.00 83.19 87 SER A CA 1
ATOM 675 C C . SER A 1 87 ? 5.938 8.801 -12.390 1.00 83.19 87 SER A C 1
ATOM 677 O O . SER A 1 87 ? 4.977 8.569 -13.129 1.00 83.19 87 SER A O 1
ATOM 679 N N . ILE A 1 88 ? 6.113 8.177 -11.226 1.00 79.69 88 ILE A N 1
ATOM 680 C CA . ILE A 1 88 ? 5.166 7.199 -10.692 1.00 79.69 88 ILE A CA 1
ATOM 681 C C . ILE A 1 88 ? 4.526 7.715 -9.406 1.00 79.69 88 ILE A C 1
ATOM 683 O O . ILE A 1 88 ? 5.212 8.085 -8.457 1.00 79.69 88 ILE A O 1
ATOM 687 N N . ASN A 1 89 ? 3.193 7.696 -9.359 1.00 82.12 89 ASN A N 1
ATOM 688 C CA . ASN A 1 89 ? 2.436 7.910 -8.131 1.00 82.12 89 ASN A CA 1
ATOM 689 C C . ASN A 1 89 ? 1.796 6.588 -7.689 1.00 82.12 89 ASN A C 1
ATOM 691 O O . ASN A 1 89 ? 0.746 6.191 -8.198 1.00 82.12 89 ASN A O 1
ATOM 695 N N . LEU A 1 90 ? 2.450 5.905 -6.748 1.00 78.25 90 LEU A N 1
ATOM 696 C CA . LEU A 1 90 ? 2.017 4.589 -6.281 1.00 78.25 90 LEU A CA 1
ATOM 697 C C . LEU A 1 90 ? 0.757 4.624 -5.419 1.00 78.25 90 LEU A C 1
ATOM 699 O O . LEU A 1 90 ? 0.003 3.654 -5.456 1.00 78.25 90 LEU A O 1
ATOM 703 N N . SER A 1 91 ? 0.466 5.740 -4.741 1.00 78.19 91 SER A N 1
ATOM 704 C CA . SER A 1 91 ? -0.794 5.896 -3.995 1.00 78.19 91 SER A CA 1
ATOM 705 C C . SER A 1 91 ? -2.026 5.731 -4.898 1.00 78.19 91 SER A C 1
ATOM 707 O O . SER A 1 91 ? -3.049 5.206 -4.477 1.00 78.19 91 SER A O 1
ATOM 709 N N . LYS A 1 92 ? -1.906 6.079 -6.189 1.00 76.00 92 LYS A N 1
ATOM 710 C CA . LYS A 1 92 ? -2.984 5.929 -7.182 1.00 76.00 92 LYS A CA 1
ATOM 711 C C . LYS A 1 92 ? -3.073 4.525 -7.788 1.00 76.00 92 LYS A C 1
ATOM 713 O O . LYS A 1 92 ? -4.097 4.187 -8.383 1.00 76.00 92 LYS A O 1
ATOM 718 N N . ALA A 1 93 ? -2.004 3.738 -7.676 1.00 76.06 93 ALA A N 1
ATOM 719 C CA . ALA A 1 93 ? -1.902 2.403 -8.259 1.00 76.06 93 ALA A CA 1
ATOM 720 C C . ALA A 1 93 ? -2.304 1.301 -7.272 1.00 76.06 93 ALA A C 1
ATOM 722 O O . ALA A 1 93 ? -2.830 0.278 -7.696 1.00 76.06 93 ALA A O 1
ATOM 723 N N . ILE A 1 94 ? -2.080 1.489 -5.971 1.00 80.31 94 ILE A N 1
ATOM 724 C CA . ILE A 1 94 ? -2.428 0.490 -4.956 1.00 80.31 94 ILE A CA 1
ATOM 725 C C . ILE A 1 94 ? -3.905 0.640 -4.581 1.00 80.31 94 ILE A C 1
ATOM 727 O O . ILE A 1 94 ? -4.360 1.725 -4.221 1.00 80.31 94 ILE A O 1
ATOM 731 N N . ARG A 1 95 ? -4.658 -0.459 -4.657 1.00 81.81 95 ARG A N 1
ATOM 732 C CA . ARG A 1 95 ? -6.051 -0.544 -4.203 1.00 81.81 95 ARG A CA 1
ATOM 733 C C . ARG A 1 95 ? -6.163 -1.599 -3.119 1.00 81.81 95 ARG A C 1
ATOM 735 O O . ARG A 1 95 ? -5.644 -2.706 -3.280 1.00 81.81 95 ARG A O 1
ATOM 742 N N . VAL A 1 96 ? -6.868 -1.260 -2.046 1.00 83.56 96 VAL A N 1
ATOM 743 C CA . VAL A 1 96 ? -7.208 -2.203 -0.983 1.00 83.56 96 VAL A CA 1
ATOM 744 C C . VAL A 1 96 ? -8.710 -2.363 -0.951 1.00 83.56 96 VAL A C 1
ATOM 746 O O . VAL A 1 96 ? -9.428 -1.381 -0.818 1.00 83.56 96 VAL A O 1
ATOM 749 N N . GLN A 1 97 ? -9.185 -3.591 -1.090 1.00 85.12 97 GLN A N 1
ATOM 750 C CA . GLN A 1 97 ? -10.586 -3.926 -0.910 1.00 85.12 97 GLN A CA 1
ATOM 751 C C . GLN A 1 97 ? -10.780 -4.518 0.484 1.00 85.12 97 GLN A C 1
ATOM 753 O O . GLN A 1 97 ? -10.090 -5.472 0.842 1.00 85.12 97 GLN A O 1
ATOM 758 N N . THR A 1 98 ? -11.707 -3.950 1.247 1.00 83.31 98 THR A N 1
ATOM 759 C CA . THR A 1 98 ? -12.151 -4.442 2.559 1.00 83.31 98 THR A CA 1
ATOM 760 C C . THR A 1 98 ? -13.657 -4.627 2.502 1.00 83.31 98 THR A C 1
ATOM 762 O O . THR A 1 98 ? -14.350 -3.666 2.144 1.00 83.31 98 THR A O 1
ATOM 765 N N . ALA A 1 99 ? -14.158 -5.818 2.833 1.00 80.50 99 ALA A N 1
ATOM 766 C CA . ALA A 1 99 ? -15.555 -6.179 2.589 1.00 80.50 99 ALA A CA 1
ATOM 767 C C . ALA A 1 99 ? -15.999 -5.753 1.163 1.00 80.50 99 ALA A C 1
ATOM 769 O O . ALA A 1 99 ? -15.380 -6.158 0.174 1.00 80.50 99 ALA A O 1
ATOM 770 N N . ASP A 1 100 ? -16.974 -4.845 1.060 1.00 77.56 100 ASP A N 1
ATOM 771 C CA . ASP A 1 100 ? -17.554 -4.383 -0.209 1.00 77.56 100 ASP A CA 1
ATOM 772 C C . ASP A 1 100 ? -17.034 -3.017 -0.692 1.00 77.56 100 ASP A C 1
ATOM 774 O O . ASP A 1 100 ? -17.616 -2.400 -1.588 1.00 77.56 100 ASP A O 1
ATOM 778 N N . LYS A 1 101 ? -15.943 -2.494 -0.114 1.00 79.94 101 LYS A N 1
ATOM 779 C CA . LYS A 1 101 ? -15.413 -1.170 -0.480 1.00 79.94 101 LYS A CA 1
ATOM 780 C C . LYS A 1 101 ? -13.938 -1.169 -0.822 1.00 79.94 101 LYS A C 1
ATOM 782 O O . LYS A 1 101 ? -13.130 -1.895 -0.252 1.00 79.94 101 LYS A O 1
ATOM 787 N N . ILE A 1 102 ? -13.599 -0.267 -1.738 1.00 81.75 102 ILE A N 1
ATOM 788 C CA 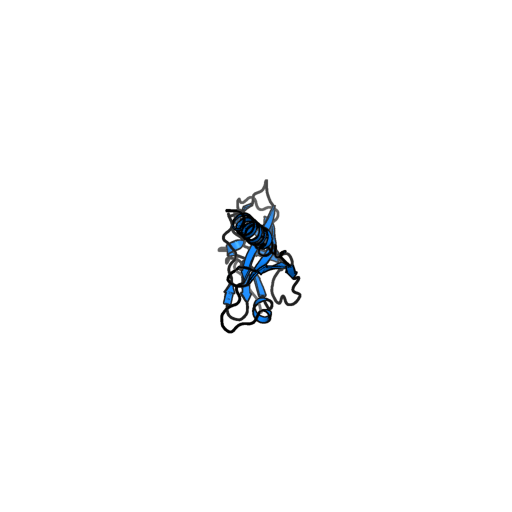. ILE A 1 102 ? -12.228 0.033 -2.133 1.00 81.75 102 ILE A CA 1
ATOM 789 C C . ILE A 1 102 ? -11.747 1.228 -1.312 1.00 81.75 102 ILE A C 1
ATOM 791 O O . ILE A 1 102 ? -12.247 2.340 -1.473 1.00 81.75 102 ILE A O 1
ATOM 795 N N . GLN A 1 103 ? -10.758 0.988 -0.461 1.00 83.31 103 GLN A N 1
ATOM 796 C CA . GLN A 1 103 ? -10.003 2.008 0.249 1.00 83.31 103 GLN A CA 1
ATOM 797 C C . GLN A 1 103 ? -8.812 2.463 -0.597 1.00 83.31 103 GLN A C 1
ATOM 799 O O . GLN A 1 103 ? -8.155 1.672 -1.289 1.00 83.31 103 GLN A O 1
ATOM 804 N N . LEU A 1 104 ? -8.556 3.766 -0.548 1.00 80.00 104 LEU A N 1
ATOM 805 C CA . LEU A 1 104 ? -7.467 4.416 -1.262 1.00 80.00 104 LEU A CA 1
ATOM 806 C C . LEU A 1 104 ? -6.336 4.757 -0.304 1.00 80.00 104 LEU A C 1
ATOM 808 O O . LEU A 1 104 ? -6.560 5.023 0.873 1.00 80.00 104 LEU A O 1
ATOM 812 N N . ALA A 1 105 ? -5.122 4.759 -0.836 1.00 82.25 105 ALA A N 1
ATOM 813 C CA . ALA A 1 105 ? -3.973 5.262 -0.115 1.00 82.25 105 ALA A CA 1
ATOM 814 C C . ALA A 1 105 ? -4.025 6.769 0.094 1.00 82.25 105 ALA A C 1
ATOM 816 O O . ALA A 1 105 ? -4.569 7.498 -0.740 1.00 82.25 105 ALA A O 1
ATOM 817 N N . ASP A 1 106 ? -3.367 7.208 1.165 1.00 81.75 106 ASP A N 1
ATOM 818 C CA . ASP A 1 106 ? -3.061 8.617 1.371 1.00 81.75 106 ASP A CA 1
ATOM 819 C C . ASP A 1 106 ? -2.277 9.150 0.169 1.00 81.75 106 ASP A C 1
ATOM 821 O O . ASP A 1 106 ? -1.432 8.453 -0.411 1.00 81.75 106 ASP A O 1
ATOM 825 N N . GLU A 1 107 ? -2.567 10.389 -0.226 1.00 79.19 107 GLU A N 1
ATOM 826 C CA . GLU A 1 107 ? -1.908 10.983 -1.379 1.00 79.19 107 GLU A CA 1
ATOM 827 C C . GLU A 1 107 ? -0.403 11.105 -1.127 1.00 79.19 107 GLU A C 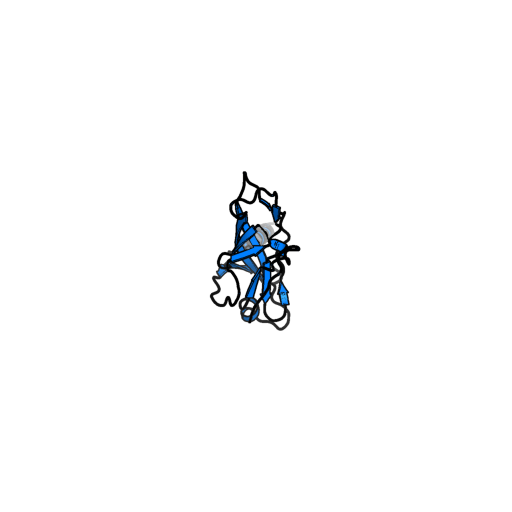1
ATOM 829 O O . GLU A 1 107 ? 0.055 11.664 -0.131 1.00 79.19 107 GLU A O 1
ATOM 834 N N . MET A 1 108 ? 0.377 10.573 -2.064 1.00 79.31 108 MET A N 1
ATOM 835 C CA . MET A 1 108 ? 1.830 10.652 -2.032 1.00 79.31 108 MET A CA 1
ATOM 836 C C . MET A 1 108 ? 2.349 11.474 -3.201 1.00 79.31 108 MET A C 1
ATOM 838 O O . MET A 1 108 ? 1.829 11.400 -4.323 1.00 79.31 108 MET A O 1
ATOM 842 N N . HIS A 1 109 ? 3.441 12.197 -2.956 1.00 81.25 109 HIS A N 1
ATOM 843 C CA . HIS A 1 109 ? 4.175 12.851 -4.025 1.00 81.25 109 HIS A CA 1
ATOM 844 C C . HIS A 1 109 ? 4.712 11.812 -5.023 1.00 81.25 109 HIS A C 1
ATOM 846 O O . HIS A 1 109 ? 5.215 10.758 -4.617 1.00 81.25 109 HIS A O 1
ATOM 852 N N . PRO A 1 110 ? 4.622 12.087 -6.336 1.00 82.81 110 PRO A N 1
ATOM 853 C CA . PRO A 1 110 ? 5.187 11.200 -7.338 1.00 82.81 110 PRO A CA 1
ATOM 854 C C . PRO A 1 110 ? 6.697 11.034 -7.156 1.00 82.81 110 PRO A C 1
ATOM 856 O O . PRO A 1 110 ? 7.415 11.998 -6.893 1.00 82.81 110 PRO A O 1
ATOM 859 N N . THR A 1 111 ? 7.191 9.814 -7.345 1.00 84.25 111 THR A N 1
ATOM 860 C CA . THR A 1 111 ? 8.628 9.529 -7.373 1.00 84.25 111 THR A CA 1
ATOM 861 C C . THR A 1 111 ? 9.129 9.507 -8.813 1.00 84.25 111 THR A C 1
ATOM 863 O O . THR A 1 111 ? 8.503 8.898 -9.680 1.00 84.25 111 THR A O 1
ATOM 866 N N . MET A 1 112 ? 10.267 10.152 -9.073 1.00 87.94 112 MET A N 1
ATOM 867 C CA . MET A 1 112 ? 10.887 10.183 -10.398 1.00 87.94 112 MET A CA 1
ATOM 868 C C . MET A 1 112 ? 11.888 9.034 -10.555 1.00 87.94 112 MET A C 1
ATOM 870 O O . MET A 1 112 ? 12.856 8.948 -9.801 1.00 87.94 112 MET A O 1
ATOM 874 N N . LEU A 1 113 ? 11.685 8.184 -11.560 1.00 86.88 113 LEU A N 1
ATOM 875 C CA . LEU A 1 113 ? 12.646 7.169 -11.988 1.00 86.88 113 LEU A CA 1
ATOM 876 C C . LEU A 1 113 ? 13.344 7.620 -13.271 1.00 86.88 113 LEU A C 1
ATOM 878 O O . LEU A 1 113 ? 12.728 8.217 -14.154 1.00 86.88 113 LEU A O 1
ATOM 882 N N . SER A 1 114 ? 14.643 7.352 -13.366 1.00 88.12 114 SER A N 1
ATOM 883 C CA . SER A 1 114 ? 15.474 7.701 -14.525 1.00 88.12 114 SER A CA 1
ATOM 884 C C . SER A 1 114 ? 16.685 6.776 -14.622 1.00 88.12 114 SER A C 1
ATOM 886 O O . SER A 1 114 ? 16.921 5.975 -13.722 1.00 88.12 114 SER A O 1
ATOM 888 N N . ASP A 1 115 ? 17.510 6.933 -15.655 1.00 85.19 115 ASP A N 1
ATOM 889 C CA . ASP A 1 115 ? 18.754 6.167 -15.792 1.00 85.19 115 ASP A CA 1
ATOM 890 C C . ASP A 1 115 ? 19.704 6.295 -14.601 1.00 85.19 115 ASP A C 1
ATOM 892 O O . ASP A 1 115 ? 20.299 5.304 -14.183 1.00 85.19 115 ASP A O 1
ATOM 896 N N . LYS A 1 116 ? 19.817 7.496 -14.022 1.00 85.00 116 LYS A N 1
ATOM 897 C CA . LYS A 1 116 ? 20.672 7.750 -12.850 1.00 85.00 116 LYS A CA 1
ATOM 898 C C . LYS A 1 116 ? 20.051 7.235 -11.548 1.00 85.00 116 LYS A C 1
ATOM 900 O O . LYS A 1 116 ? 20.766 6.902 -10.610 1.00 85.00 116 LYS A O 1
ATOM 905 N N . HIS A 1 117 ? 18.722 7.131 -11.500 1.00 86.75 117 HIS A N 1
ATOM 906 C CA . HIS A 1 117 ? 17.956 6.666 -10.343 1.00 86.75 117 HIS A CA 1
ATOM 907 C C . HIS A 1 117 ? 16.905 5.649 -10.798 1.00 86.75 117 HIS A C 1
ATOM 909 O O . HIS A 1 117 ? 15.712 5.948 -10.885 1.00 86.75 117 HIS A O 1
ATOM 915 N N . ARG A 1 118 ? 17.369 4.438 -11.142 1.00 86.62 118 ARG A N 1
ATOM 916 C CA . ARG A 1 118 ? 16.522 3.396 -11.752 1.00 86.62 118 ARG A CA 1
ATOM 917 C C . ARG A 1 118 ? 15.557 2.741 -10.776 1.00 86.62 118 ARG A C 1
ATOM 919 O O . ARG A 1 118 ? 14.670 2.019 -11.216 1.00 86.62 118 ARG A O 1
ATOM 926 N N . SER A 1 119 ? 15.735 2.929 -9.471 1.00 89.88 119 SER A N 1
ATOM 927 C CA . SER A 1 119 ? 14.880 2.316 -8.460 1.00 89.88 119 SER A CA 1
ATOM 928 C C . SER A 1 119 ? 14.515 3.277 -7.348 1.00 89.88 119 SER A C 1
ATOM 930 O O . SER A 1 119 ? 15.350 4.072 -6.926 1.00 89.88 119 SER A O 1
ATOM 932 N N . ALA A 1 120 ? 13.308 3.109 -6.820 1.00 89.38 120 ALA A N 1
ATOM 933 C CA . ALA A 1 120 ? 12.833 3.803 -5.639 1.00 89.38 120 ALA A CA 1
ATOM 934 C C . ALA A 1 120 ? 12.146 2.829 -4.685 1.00 89.38 120 ALA A C 1
ATOM 936 O O . ALA A 1 120 ? 11.502 1.866 -5.108 1.00 89.38 120 ALA A O 1
ATOM 937 N N . THR A 1 121 ? 12.266 3.105 -3.394 1.00 89.69 121 THR A N 1
ATOM 938 C CA . THR A 1 121 ? 11.571 2.386 -2.327 1.00 89.69 121 THR A CA 1
ATOM 939 C C . THR A 1 121 ? 10.778 3.370 -1.495 1.00 89.69 121 THR A C 1
ATOM 941 O O . THR A 1 121 ? 11.210 4.504 -1.302 1.00 89.69 121 THR A O 1
ATOM 944 N N . GLY A 1 122 ? 9.646 2.928 -0.973 1.00 88.12 122 GLY A N 1
ATOM 945 C CA . GLY A 1 122 ? 8.824 3.742 -0.092 1.00 88.12 122 GLY A CA 1
ATOM 946 C C . GLY A 1 122 ? 7.787 2.897 0.624 1.00 88.12 122 GLY A C 1
ATOM 947 O O . GLY A 1 122 ? 7.755 1.672 0.484 1.00 88.12 122 GLY A O 1
ATOM 948 N N . VAL A 1 123 ? 6.952 3.566 1.406 1.00 89.25 123 VAL A N 1
ATOM 949 C CA . VAL A 1 123 ? 5.846 2.949 2.134 1.00 89.25 123 VAL A CA 1
ATOM 950 C C . VAL A 1 123 ? 4.599 3.755 1.844 1.00 89.25 123 VAL A C 1
ATOM 952 O O . VAL A 1 123 ? 4.611 4.976 1.976 1.00 89.25 123 VAL A O 1
ATOM 955 N N . VAL A 1 124 ? 3.543 3.062 1.439 1.00 88.19 124 VAL A N 1
ATOM 956 C CA . VAL A 1 124 ? 2.215 3.646 1.278 1.00 88.19 124 VAL A CA 1
ATOM 957 C C . VAL A 1 124 ? 1.403 3.345 2.528 1.00 88.19 124 VAL A C 1
ATOM 959 O O . VAL A 1 124 ? 1.399 2.199 2.985 1.00 88.19 124 VAL A O 1
ATOM 962 N N . THR A 1 125 ? 0.729 4.359 3.064 1.00 89.81 125 THR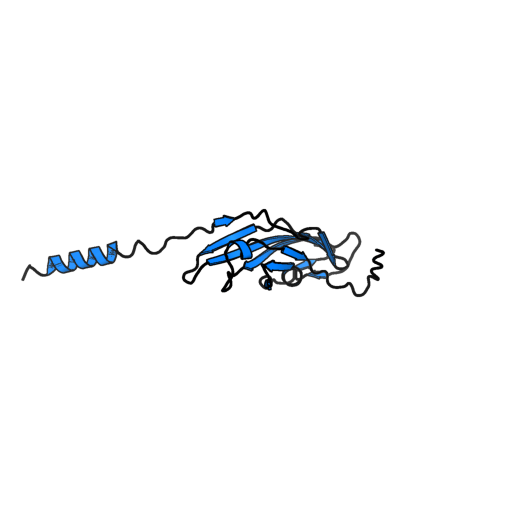 A N 1
ATOM 963 C CA . THR A 1 125 ? -0.206 4.216 4.183 1.00 89.81 125 THR A CA 1
ATOM 964 C C . THR A 1 125 ? -1.632 4.294 3.657 1.00 89.81 125 THR A C 1
ATOM 966 O O . THR A 1 125 ? -1.948 5.110 2.792 1.00 89.81 125 THR A O 1
ATOM 969 N N . ILE A 1 126 ? -2.476 3.392 4.144 1.00 88.75 126 ILE A N 1
ATOM 970 C CA . ILE A 1 126 ? -3.879 3.27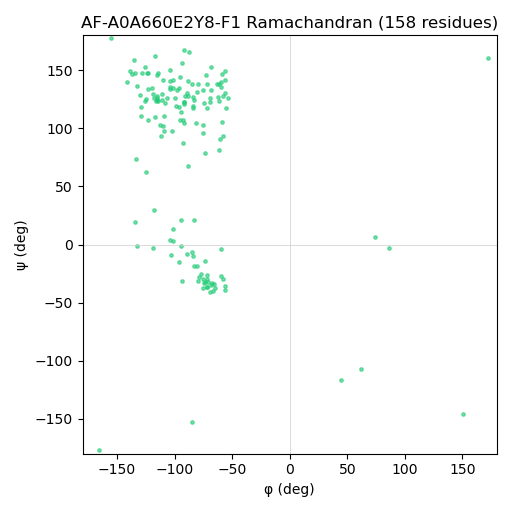3 3.769 1.00 88.75 126 ILE A CA 1
ATOM 971 C C . ILE A 1 126 ? -4.683 3.236 5.069 1.00 88.75 126 ILE A C 1
ATOM 973 O O . ILE A 1 126 ? -4.580 2.249 5.811 1.00 88.75 126 ILE A O 1
ATOM 977 N N . PRO A 1 127 ? -5.453 4.289 5.379 1.00 87.56 127 PRO A N 1
ATOM 978 C CA . PRO A 1 127 ? -6.320 4.291 6.543 1.00 87.56 127 PRO A CA 1
ATOM 979 C C . PRO A 1 127 ? -7.510 3.360 6.296 1.00 87.56 127 PRO A C 1
ATOM 981 O O . PRO A 1 127 ? -8.329 3.576 5.404 1.00 87.56 127 PRO A O 1
ATOM 984 N N . LEU A 1 128 ? -7.623 2.315 7.108 1.00 86.31 128 LEU A N 1
ATOM 985 C CA . LEU A 1 128 ? -8.786 1.446 7.154 1.00 86.31 128 LEU A CA 1
ATOM 986 C C . LEU A 1 128 ? -9.668 1.862 8.334 1.00 86.31 128 LEU A C 1
ATOM 988 O O . LEU A 1 128 ? -9.262 1.830 9.501 1.00 86.31 128 LEU A O 1
ATOM 992 N N . THR A 1 129 ? -10.892 2.263 8.017 1.00 80.62 129 THR A N 1
ATOM 993 C CA . THR A 1 129 ? -11.912 2.645 8.991 1.00 80.62 129 THR A CA 1
ATOM 994 C C . THR A 1 129 ? -12.940 1.530 9.137 1.00 80.62 129 THR A C 1
ATOM 996 O O . THR A 1 129 ? -13.418 0.988 8.140 1.00 80.62 129 THR A O 1
ATOM 999 N N . ILE A 1 130 ? -13.294 1.191 10.384 1.00 78.75 130 ILE A N 1
ATOM 1000 C CA . ILE A 1 130 ? -14.445 0.321 10.652 1.00 78.75 130 ILE A CA 1
ATOM 1001 C C . ILE A 1 130 ? -15.703 1.106 10.302 1.00 78.75 130 ILE A C 1
ATOM 1003 O O . ILE A 1 130 ? -15.933 2.202 10.813 1.00 78.75 130 ILE A O 1
ATOM 1007 N N . GLN A 1 131 ? -16.496 0.548 9.398 1.00 74.44 131 GLN A N 1
ATOM 1008 C CA . GLN A 1 131 ? -17.742 1.150 8.951 1.00 74.44 131 GLN A CA 1
ATOM 1009 C C . GLN A 1 131 ? -18.915 0.614 9.762 1.00 74.44 131 GLN A C 1
ATOM 1011 O O . GLN A 1 131 ? -18.855 -0.484 10.308 1.00 74.44 131 GLN A O 1
ATOM 1016 N N . SER A 1 132 ? -20.000 1.389 9.814 1.00 78.31 132 SER A N 1
ATOM 1017 C CA . SER A 1 132 ? -21.235 0.945 10.462 1.00 78.31 132 SER A CA 1
ATOM 1018 C C . SER A 1 132 ? -21.720 -0.370 9.844 1.00 78.31 132 SER A C 1
ATOM 1020 O O . SER A 1 132 ? -21.795 -0.477 8.620 1.00 78.31 132 SER A O 1
ATOM 1022 N N . GLY A 1 133 ? -22.022 -1.360 10.685 1.00 79.50 133 GLY A N 1
ATOM 1023 C CA . GLY A 1 133 ? -22.447 -2.697 10.259 1.00 79.50 133 GLY A CA 1
ATOM 1024 C C . GLY A 1 133 ? -21.320 -3.694 9.966 1.00 79.50 133 GLY A C 1
ATOM 1025 O O . GLY A 1 133 ? -21.626 -4.852 9.711 1.00 79.50 133 GLY A O 1
ATOM 1026 N N . TYR A 1 134 ? -20.046 -3.290 10.045 1.00 80.69 134 TYR A N 1
ATOM 1027 C CA . TYR A 1 134 ? -18.892 -4.171 9.829 1.00 80.69 134 TYR A CA 1
ATOM 1028 C C . TYR A 1 134 ? -18.065 -4.344 11.104 1.00 80.69 134 TYR A C 1
ATOM 1030 O O . TYR A 1 134 ? -17.951 -3.431 11.926 1.00 80.69 134 TYR A O 1
ATOM 1038 N N . THR A 1 135 ? -17.466 -5.520 11.268 1.00 86.00 135 THR A N 1
ATOM 1039 C CA . THR A 1 135 ? -16.620 -5.858 12.416 1.00 86.00 135 THR A CA 1
ATOM 1040 C C . THR A 1 135 ? -15.143 -5.545 12.153 1.00 86.00 135 THR A C 1
ATOM 1042 O O . THR A 1 135 ? -14.713 -5.320 11.022 1.00 86.00 135 THR A O 1
ATOM 1045 N N . GLU A 1 136 ? -14.323 -5.575 13.210 1.00 83.81 136 GLU A N 1
ATOM 1046 C CA . GLU A 1 136 ? -12.859 -5.524 13.080 1.00 83.81 136 GLU A CA 1
ATOM 1047 C C . GLU A 1 136 ? -12.331 -6.648 12.170 1.00 83.81 136 GLU A C 1
ATOM 1049 O O . GLU A 1 136 ? -11.401 -6.422 11.398 1.00 83.81 136 GLU A O 1
ATOM 1054 N N . ALA A 1 137 ? -12.941 -7.838 12.207 1.00 83.62 137 ALA A N 1
ATOM 1055 C CA . ALA A 1 137 ? -12.524 -8.962 11.374 1.00 83.62 137 ALA A CA 1
ATOM 1056 C C . ALA A 1 137 ? -12.727 -8.685 9.876 1.00 83.62 137 ALA A C 1
ATOM 1058 O O . ALA A 1 137 ? -11.855 -9.038 9.086 1.00 83.62 137 ALA A O 1
ATOM 1059 N N . ASP A 1 138 ? -13.811 -8.000 9.504 1.00 83.44 138 ASP A N 1
ATOM 1060 C CA . ASP A 1 138 ? -14.132 -7.672 8.106 1.00 83.44 138 ASP A CA 1
ATOM 1061 C C . ASP A 1 138 ? -13.180 -6.618 7.526 1.00 83.44 138 ASP A C 1
ATOM 1063 O O . ASP A 1 138 ? -12.846 -6.635 6.344 1.00 83.44 138 ASP A O 1
ATOM 1067 N N . VAL A 1 139 ? -12.695 -5.703 8.370 1.00 80.69 139 VAL A N 1
ATOM 1068 C CA . VAL A 1 139 ? -11.683 -4.708 7.979 1.00 80.69 139 VAL A CA 1
ATOM 1069 C C . VAL A 1 139 ? -10.298 -5.341 7.836 1.00 80.69 139 VAL A C 1
ATOM 1071 O O . VAL A 1 139 ? -9.495 -4.913 7.004 1.00 80.69 139 VAL A O 1
ATOM 1074 N N . LEU A 1 140 ? -10.006 -6.354 8.653 1.00 83.88 140 LEU A N 1
ATOM 1075 C CA . LEU A 1 140 ? -8.742 -7.088 8.622 1.00 83.88 140 LEU A CA 1
ATOM 1076 C C . LEU A 1 140 ? -8.719 -8.220 7.580 1.00 83.88 140 LEU A C 1
ATOM 1078 O O . LEU A 1 140 ? -7.640 -8.759 7.318 1.00 83.88 140 LEU A O 1
ATOM 1082 N N . ASP A 1 141 ? -9.863 -8.556 6.979 1.00 84.44 141 ASP A N 1
ATOM 1083 C CA . ASP A 1 141 ? -9.970 -9.437 5.815 1.00 84.44 141 ASP A CA 1
ATOM 1084 C C . ASP A 1 141 ? -9.959 -8.609 4.526 1.00 84.44 141 ASP A C 1
ATOM 1086 O O . ASP A 1 141 ? -10.985 -8.162 4.012 1.00 84.44 141 ASP A O 1
ATOM 1090 N N . PHE A 1 142 ? -8.755 -8.342 4.026 1.00 83.00 142 PHE A N 1
ATOM 1091 C CA . PHE A 1 142 ? -8.550 -7.406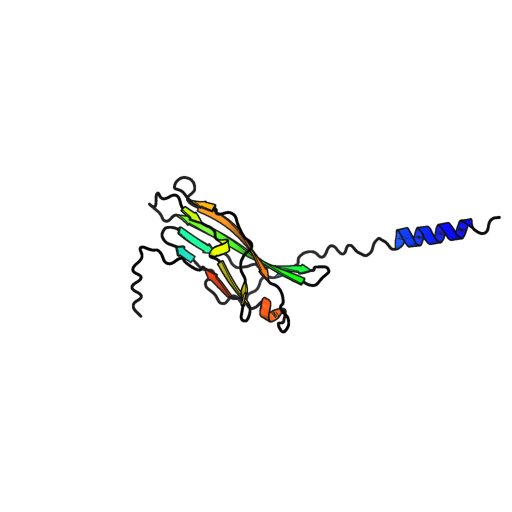 2.931 1.00 83.00 142 PHE A CA 1
ATOM 1092 C C . PHE A 1 142 ? -7.782 -8.012 1.760 1.00 83.00 142 PHE A C 1
ATOM 1094 O O . PHE A 1 142 ? -6.924 -8.889 1.906 1.00 83.00 142 PHE A O 1
ATOM 1101 N N . LYS A 1 143 ? -8.043 -7.469 0.570 1.00 83.25 143 LYS A N 1
ATOM 1102 C CA . LYS A 1 143 ? -7.345 -7.819 -0.671 1.00 83.25 143 LYS A CA 1
ATOM 1103 C C . LYS A 1 143 ? -6.570 -6.618 -1.187 1.00 83.25 143 LYS A C 1
ATOM 1105 O O . LYS A 1 143 ? -7.138 -5.548 -1.385 1.00 83.25 143 LYS A O 1
ATOM 1110 N N . VAL A 1 144 ? -5.275 -6.796 -1.433 1.00 82.19 144 VAL A N 1
ATOM 1111 C CA . VAL A 1 144 ? -4.418 -5.763 -2.035 1.00 82.19 144 VAL A CA 1
ATOM 1112 C C . VAL A 1 144 ? -4.211 -6.076 -3.511 1.00 82.19 144 VAL A C 1
ATOM 1114 O O . VAL A 1 144 ? -3.916 -7.217 -3.871 1.00 82.19 144 VAL A O 1
ATOM 1117 N N . SER A 1 145 ? -4.340 -5.062 -4.363 1.00 78.00 145 SER A N 1
ATOM 1118 C CA . SER A 1 145 ? -4.056 -5.168 -5.795 1.00 78.00 145 SER A CA 1
ATOM 1119 C C . SER A 1 145 ? -3.314 -3.940 -6.320 1.00 78.00 145 SER A C 1
ATOM 1121 O O . SER A 1 145 ? -3.478 -2.824 -5.821 1.00 78.00 145 SER A O 1
ATOM 1123 N N . LEU A 1 146 ? -2.486 -4.157 -7.342 1.00 77.06 146 LEU A N 1
ATOM 1124 C CA . LEU A 1 146 ? -1.890 -3.099 -8.152 1.00 77.06 146 LEU A CA 1
ATOM 1125 C C . LEU A 1 146 ? -2.733 -2.900 -9.410 1.00 77.06 146 LEU A C 1
ATOM 1127 O O . LEU A 1 146 ? -2.832 -3.795 -10.245 1.00 77.06 146 LEU A O 1
ATOM 1131 N N . VAL A 1 147 ? -3.294 -1.709 -9.577 1.00 73.12 147 VAL A N 1
ATOM 1132 C CA . VAL A 1 147 ? -3.933 -1.298 -10.825 1.00 73.12 147 VAL A CA 1
ATOM 1133 C C . VAL A 1 147 ? -2.841 -0.831 -11.777 1.00 73.12 147 VAL A C 1
ATOM 1135 O O . VAL A 1 147 ? -2.287 0.263 -11.641 1.00 73.12 147 VAL A O 1
ATOM 1138 N N . THR A 1 148 ? -2.518 -1.664 -12.760 1.00 63.09 148 THR A N 1
ATOM 1139 C CA . THR A 1 148 ? -1.707 -1.241 -13.901 1.00 63.09 148 THR A CA 1
ATOM 1140 C C . THR A 1 148 ? -2.535 -0.286 -14.748 1.00 63.09 148 THR A C 1
ATOM 1142 O O . THR A 1 148 ? -3.638 -0.637 -15.171 1.00 63.09 148 THR A O 1
ATOM 1145 N N . ARG A 1 149 ? -2.024 0.918 -15.038 1.00 53.12 149 ARG A N 1
ATOM 1146 C CA . ARG A 1 149 ? -2.622 1.702 -16.124 1.00 53.12 149 ARG A CA 1
ATOM 1147 C C . ARG A 1 149 ? -2.511 0.869 -17.404 1.00 53.12 149 ARG A C 1
ATOM 1149 O O . ARG A 1 149 ? -1.430 0.323 -17.640 1.00 53.12 149 ARG A O 1
ATOM 1156 N N . PRO A 1 150 ? -3.564 0.782 -18.234 1.00 42.47 150 PRO A N 1
ATOM 1157 C CA . PRO A 1 150 ? -3.417 0.209 -19.560 1.00 42.47 150 PRO A CA 1
ATOM 1158 C C . PRO A 1 150 ? -2.311 0.990 -20.272 1.00 42.47 150 PRO A C 1
ATOM 1160 O O . PRO A 1 150 ? -2.388 2.213 -20.429 1.00 42.47 150 PRO A O 1
ATOM 1163 N N . SER A 1 151 ? -1.228 0.294 -20.614 1.00 39.31 151 SER A N 1
ATOM 1164 C CA . SER A 1 151 ? -0.180 0.873 -21.441 1.00 39.31 151 SER A CA 1
ATOM 1165 C C . SER A 1 151 ? -0.828 1.233 -22.769 1.00 39.31 151 SER A C 1
ATOM 1167 O O . SER A 1 151 ? -1.385 0.358 -23.428 1.00 39.31 151 SER A O 1
ATOM 1169 N N . ARG A 1 152 ? -0.750 2.500 -23.190 1.00 39.41 152 ARG A N 1
ATOM 1170 C CA . ARG A 1 152 ? -1.266 2.931 -24.502 1.00 39.41 152 ARG A CA 1
ATOM 1171 C C . ARG A 1 152 ? -0.604 2.200 -25.687 1.00 39.41 152 ARG A C 1
ATOM 1173 O O . ARG A 1 152 ? -1.028 2.425 -26.808 1.00 39.41 152 ARG A O 1
ATOM 1180 N N . ASN A 1 153 ? 0.387 1.330 -25.453 1.00 36.94 153 ASN A N 1
ATOM 1181 C CA . ASN A 1 153 ? 1.149 0.625 -26.486 1.00 36.94 153 ASN A CA 1
ATOM 1182 C C . ASN A 1 153 ? 1.353 -0.884 -26.247 1.00 36.94 153 ASN A C 1
ATOM 1184 O O . ASN A 1 153 ? 2.237 -1.472 -26.861 1.00 36.94 153 ASN A O 1
ATOM 1188 N N . VAL A 1 154 ? 0.561 -1.550 -25.400 1.00 39.84 154 VAL A N 1
ATOM 1189 C CA . VAL A 1 154 ? 0.611 -3.024 -25.327 1.00 39.84 154 VAL A CA 1
ATOM 1190 C C . VAL A 1 154 ? -0.706 -3.582 -25.852 1.00 39.84 154 VAL A C 1
ATOM 1192 O O . VAL A 1 154 ? -1.715 -3.562 -25.153 1.00 39.84 154 VAL A O 1
ATOM 1195 N N . LYS A 1 155 ? -0.692 -4.087 -27.095 1.00 34.97 155 LYS A N 1
ATOM 1196 C CA . LYS A 1 155 ? -1.670 -5.081 -27.559 1.00 34.97 155 LYS A CA 1
ATOM 1197 C C . LYS A 1 155 ? -1.510 -6.303 -26.656 1.00 34.97 155 LYS A C 1
ATOM 1199 O O . LYS A 1 155 ? -0.672 -7.163 -26.911 1.00 34.97 155 LYS A O 1
ATOM 1204 N N . THR A 1 156 ? -2.261 -6.358 -25.567 1.00 33.97 156 THR A N 1
ATOM 1205 C CA . THR A 1 156 ? -2.351 -7.570 -24.763 1.00 33.97 156 THR A CA 1
ATOM 1206 C C . THR A 1 156 ? -3.245 -8.543 -25.523 1.00 33.97 156 THR A C 1
ATOM 1208 O O . THR A 1 156 ? -4.466 -8.454 -25.460 1.00 33.97 156 THR A O 1
ATOM 1211 N N . ILE A 1 157 ? -2.632 -9.448 -26.287 1.00 36.31 157 ILE A N 1
ATOM 1212 C CA . ILE A 1 157 ? -3.279 -10.706 -26.656 1.00 36.31 157 ILE A CA 1
ATOM 1213 C C . ILE A 1 157 ? -3.214 -11.563 -25.393 1.00 36.31 157 ILE A C 1
ATOM 1215 O O . ILE A 1 157 ? -2.148 -12.054 -25.028 1.00 36.31 157 ILE A O 1
ATOM 1219 N N . VAL A 1 158 ? -4.336 -11.672 -24.687 1.00 29.73 158 VAL A N 1
ATOM 1220 C CA . VAL A 1 158 ? -4.542 -12.739 -23.707 1.00 29.73 158 VAL A CA 1
ATOM 1221 C C . VAL A 1 158 ? -5.218 -13.865 -24.480 1.00 29.73 158 VAL A C 1
ATOM 1223 O O . VAL A 1 158 ? -6.387 -13.740 -24.830 1.00 29.73 158 VAL A O 1
ATOM 1226 N N . ASN A 1 159 ? -4.470 -14.917 -24.810 1.00 28.44 159 ASN A N 1
ATOM 1227 C CA . ASN A 1 159 ? -5.081 -16.188 -25.193 1.00 28.44 159 ASN A CA 1
ATOM 1228 C C . ASN A 1 159 ? -5.482 -16.913 -23.904 1.00 28.44 159 ASN A C 1
ATOM 1230 O O . ASN A 1 159 ? -4.688 -16.958 -22.961 1.00 28.44 159 ASN A O 1
ATOM 1234 N N . TYR A 1 160 ? -6.729 -17.386 -23.887 1.00 37.91 160 TYR A N 1
ATOM 1235 C CA . TYR A 1 160 ? -7.339 -18.177 -22.819 1.00 37.91 160 TYR A CA 1
ATOM 1236 C C . TYR A 1 160 ? -6.722 -19.572 -22.726 1.00 37.91 160 TYR A C 1
ATOM 1238 O O . TYR A 1 160 ? -6.392 -20.132 -23.798 1.00 37.91 160 TYR A O 1
#